Protein AF-A0A2T6VBS4-F1 (afdb_monomer_lite)

Structure (mmCIF, N/CA/C/O backbone):
data_AF-A0A2T6VBS4-F1
#
_entry.id   AF-A0A2T6VBS4-F1
#
loop_
_atom_site.group_PDB
_atom_site.id
_atom_site.type_symbol
_atom_site.label_atom_id
_atom_site.label_alt_id
_atom_site.label_comp_id
_atom_site.label_asym_id
_atom_site.label_entity_id
_atom_site.label_seq_id
_atom_site.pdbx_PDB_ins_code
_atom_site.Cartn_x
_atom_site.Cartn_y
_atom_site.Cartn_z
_atom_site.occupancy
_atom_site.B_iso_or_equiv
_atom_site.auth_seq_id
_atom_site.auth_comp_id
_atom_site.auth_asym_id
_atom_site.auth_atom_id
_atom_site.pdbx_PDB_model_num
ATOM 1 N N . MET A 1 1 ? 22.817 -46.449 15.322 1.00 55.12 1 MET A N 1
ATOM 2 C CA . MET A 1 1 ? 21.944 -45.253 15.243 1.00 55.12 1 MET A CA 1
ATOM 3 C C . MET A 1 1 ? 22.267 -44.141 16.257 1.00 55.12 1 MET A C 1
ATOM 5 O O . MET A 1 1 ? 21.775 -43.043 16.075 1.00 55.12 1 MET A O 1
ATOM 9 N N . GLN A 1 2 ? 23.131 -44.342 17.267 1.00 51.06 2 GLN A N 1
ATOM 10 C CA . GLN A 1 2 ? 23.501 -43.292 18.245 1.00 51.06 2 GLN A CA 1
ATOM 11 C C . GLN A 1 2 ? 24.453 -42.198 17.712 1.00 51.06 2 GLN A C 1
ATOM 13 O O . GLN A 1 2 ? 24.365 -41.048 18.130 1.00 51.06 2 GLN A O 1
ATOM 18 N N . LYS A 1 3 ? 25.350 -42.525 16.765 1.00 54.19 3 LYS A N 1
ATOM 19 C CA . LYS A 1 3 ? 26.380 -41.584 16.267 1.00 54.19 3 LYS A CA 1
ATOM 20 C C . LYS A 1 3 ? 25.827 -40.410 15.441 1.00 54.19 3 LYS A C 1
ATOM 22 O O . LYS A 1 3 ? 26.475 -39.370 15.384 1.00 54.19 3 LYS A O 1
ATOM 27 N N . ASN A 1 4 ? 24.642 -40.553 14.842 1.00 56.72 4 ASN A N 1
ATOM 28 C CA . ASN A 1 4 ? 24.017 -39.485 14.048 1.00 56.72 4 ASN A CA 1
ATOM 29 C C . ASN A 1 4 ? 23.149 -38.548 14.899 1.00 56.72 4 ASN A C 1
ATOM 31 O O . ASN A 1 4 ? 23.052 -37.369 14.579 1.00 56.72 4 ASN A O 1
ATOM 35 N N . ILE A 1 5 ? 22.601 -39.037 16.017 1.00 59.44 5 ILE A N 1
ATOM 36 C CA . ILE A 1 5 ? 21.831 -38.215 16.962 1.00 59.44 5 ILE A CA 1
ATOM 37 C C . ILE A 1 5 ? 22.763 -37.224 17.671 1.00 59.44 5 ILE A C 1
ATOM 39 O O . ILE A 1 5 ? 22.440 -36.046 17.762 1.00 59.44 5 ILE A O 1
ATOM 43 N N . LEU A 1 6 ? 23.964 -37.673 18.065 1.00 58.25 6 LEU A N 1
ATOM 44 C CA . LEU A 1 6 ? 24.965 -36.822 18.721 1.00 58.25 6 LEU A CA 1
ATOM 45 C C . LEU A 1 6 ? 25.461 -35.672 17.822 1.00 58.25 6 LEU A C 1
ATOM 47 O O . LEU A 1 6 ? 25.753 -34.584 18.307 1.00 58.25 6 LEU A O 1
ATOM 51 N N . LYS A 1 7 ? 25.542 -35.894 16.502 1.00 57.12 7 LYS A N 1
ATOM 52 C CA . LYS A 1 7 ? 25.925 -34.844 15.542 1.00 57.12 7 LYS A CA 1
ATOM 53 C C . LYS A 1 7 ? 24.812 -33.817 15.328 1.00 57.12 7 LYS A C 1
ATOM 55 O O . LYS A 1 7 ? 25.106 -32.641 15.141 1.00 57.12 7 LYS A O 1
ATOM 60 N N . MET A 1 8 ? 23.553 -34.251 15.380 1.00 57.88 8 MET A N 1
ATOM 61 C CA . MET A 1 8 ? 22.394 -33.382 15.175 1.00 57.88 8 MET A CA 1
ATOM 62 C C . MET A 1 8 ? 22.126 -32.488 16.397 1.00 57.88 8 MET A C 1
ATOM 64 O O . MET A 1 8 ? 21.784 -31.321 16.233 1.00 57.88 8 MET A O 1
ATOM 68 N N . THR A 1 9 ? 22.384 -32.978 17.617 1.00 60.44 9 THR A N 1
ATOM 69 C CA . THR A 1 9 ? 22.297 -32.163 18.843 1.00 60.44 9 THR A CA 1
ATOM 70 C C . THR A 1 9 ? 23.424 -31.136 18.967 1.00 60.44 9 THR A C 1
ATOM 72 O O . THR A 1 9 ? 23.176 -30.027 19.432 1.00 60.44 9 THR A O 1
ATOM 75 N N . LEU A 1 10 ? 24.635 -31.438 18.488 1.00 58.91 10 LEU A N 1
ATOM 76 C CA . LEU A 1 10 ? 25.750 -30.477 18.479 1.00 58.91 10 LEU A CA 1
ATOM 77 C C . LEU A 1 10 ? 25.525 -29.298 17.515 1.00 58.91 10 LEU A C 1
ATOM 79 O O . LEU A 1 10 ? 25.888 -28.167 17.832 1.00 58.91 10 LEU A O 1
ATOM 83 N N . LEU A 1 11 ? 24.889 -29.549 16.366 1.00 58.44 11 LEU A N 1
ATOM 84 C CA . LEU A 1 11 ? 24.540 -28.514 15.384 1.00 58.44 11 LEU A CA 1
ATOM 85 C C . LEU A 1 11 ? 23.452 -27.561 15.899 1.00 58.44 11 LEU A C 1
ATOM 87 O O . LEU A 1 11 ? 23.540 -26.356 15.673 1.00 58.44 11 LEU A O 1
ATOM 91 N N . LEU A 1 12 ? 22.471 -28.081 16.643 1.00 60.34 12 LEU A N 1
ATOM 92 C CA . LEU A 1 12 ? 21.414 -27.269 17.252 1.00 60.34 12 LEU A CA 1
ATOM 93 C C . LEU A 1 12 ? 21.959 -26.347 18.352 1.00 60.34 12 LEU A C 1
ATOM 95 O O . LEU A 1 12 ? 21.634 -25.164 18.361 1.00 60.34 12 LEU A O 1
ATOM 99 N N . VAL A 1 13 ? 22.855 -26.828 19.220 1.00 59.59 13 VAL A N 1
ATOM 100 C CA . VAL A 1 13 ? 23.472 -25.993 20.272 1.00 59.59 13 VAL A CA 1
ATOM 101 C C . VAL A 1 13 ? 24.313 -24.852 19.677 1.00 59.59 13 VAL A C 1
ATOM 103 O O . VAL A 1 13 ? 24.288 -23.735 20.194 1.00 59.59 13 VAL A O 1
ATOM 106 N N . PHE A 1 14 ? 24.992 -25.083 18.548 1.00 56.06 14 PHE A N 1
ATOM 107 C CA . PHE A 1 14 ? 25.761 -24.040 17.856 1.00 56.06 14 PHE A CA 1
ATOM 108 C C . PHE A 1 14 ? 24.886 -22.945 17.222 1.00 56.06 14 PHE A C 1
ATOM 110 O O . PHE A 1 14 ? 25.319 -21.795 17.135 1.00 56.06 14 PHE A O 1
ATOM 117 N N . LEU A 1 15 ? 23.659 -23.276 16.805 1.00 55.66 15 LEU A N 1
ATOM 118 C CA . LEU A 1 15 ? 22.699 -22.305 16.265 1.00 55.66 15 LEU A CA 1
ATOM 119 C C . LEU A 1 15 ? 22.087 -21.427 17.367 1.00 55.66 15 LEU A C 1
ATOM 121 O O . LEU A 1 15 ? 21.886 -20.237 17.143 1.00 55.66 15 LEU A O 1
ATOM 125 N N . PHE A 1 16 ? 21.875 -21.965 18.574 1.00 51.50 16 PHE A N 1
ATOM 126 C CA . PHE A 1 16 ? 21.360 -21.181 19.705 1.00 51.50 16 PHE A CA 1
ATOM 127 C C . PHE A 1 16 ? 22.413 -20.271 20.358 1.00 51.50 16 PHE A C 1
ATOM 129 O O . PHE A 1 16 ? 22.061 -19.212 20.870 1.00 51.50 16 PHE A O 1
ATOM 136 N N . LEU A 1 17 ? 23.704 -20.611 20.277 1.00 51.78 17 LEU A N 1
ATOM 137 C CA . LEU A 1 17 ? 24.791 -19.758 20.785 1.00 51.78 17 LEU A CA 1
ATOM 138 C C . LEU A 1 17 ? 25.072 -18.524 19.909 1.00 51.78 17 LEU A C 1
ATOM 140 O O . LEU A 1 17 ? 25.627 -17.549 20.407 1.00 51.78 17 LEU A O 1
ATOM 144 N N . ARG A 1 18 ? 24.677 -18.518 18.626 1.00 47.25 18 ARG A N 1
ATOM 145 C CA . ARG A 1 18 ? 24.836 -17.338 17.750 1.00 47.25 18 ARG A CA 1
ATOM 146 C C . ARG A 1 18 ? 23.772 -16.254 17.947 1.00 47.25 18 ARG A C 1
ATOM 148 O O . ARG A 1 18 ? 23.993 -15.139 17.494 1.00 47.25 18 ARG A O 1
ATOM 155 N N . ASN A 1 19 ? 22.681 -16.551 18.653 1.00 47.94 19 ASN A N 1
ATOM 156 C CA . ASN A 1 19 ? 21.618 -15.583 18.955 1.00 47.94 19 ASN A CA 1
ATOM 157 C C . ASN A 1 19 ? 21.718 -14.995 20.374 1.00 47.94 19 ASN A C 1
ATOM 159 O O . ASN A 1 19 ? 20.818 -14.285 20.809 1.00 47.94 19 ASN A O 1
ATOM 163 N N . ALA A 1 20 ? 22.803 -15.284 21.098 1.00 51.44 20 ALA A N 1
ATOM 164 C CA . ALA A 1 20 ? 23.020 -14.830 22.467 1.00 51.44 20 ALA A CA 1
ATOM 165 C C . ALA A 1 20 ? 24.313 -14.004 22.579 1.00 51.44 20 ALA A C 1
ATOM 167 O O . ALA A 1 20 ? 25.258 -14.383 23.265 1.00 51.44 20 ALA A O 1
ATOM 168 N N . VAL A 1 21 ? 24.357 -12.859 21.896 1.00 43.97 21 VAL A N 1
ATOM 169 C CA . VAL A 1 21 ? 25.213 -11.729 22.286 1.00 43.97 21 VAL A CA 1
ATOM 170 C C . VAL A 1 21 ? 24.295 -10.523 22.396 1.00 43.97 21 VAL A C 1
ATOM 172 O O . VAL A 1 21 ? 23.754 -10.044 21.404 1.00 43.97 21 VAL A O 1
ATOM 175 N N . GLY A 1 22 ? 24.048 -10.138 23.643 1.00 38.19 22 GLY A N 1
ATOM 176 C CA . GLY A 1 22 ? 23.077 -9.132 24.019 1.00 38.19 22 GLY A CA 1
ATOM 177 C C . GLY A 1 22 ? 23.534 -7.698 23.796 1.00 38.19 22 GLY A C 1
ATOM 178 O O . GLY A 1 22 ? 24.712 -7.400 23.607 1.00 38.19 22 GLY A O 1
ATOM 179 N N . LEU A 1 23 ? 22.546 -6.821 23.912 1.00 30.84 23 LEU A N 1
ATOM 180 C CA . LEU A 1 23 ? 22.698 -5.435 24.324 1.00 30.84 23 LEU A CA 1
ATOM 181 C C . LEU A 1 23 ? 21.409 -5.051 25.062 1.00 30.84 23 LEU A C 1
ATOM 183 O O . LEU A 1 23 ? 20.519 -4.405 24.522 1.00 30.84 23 LEU A O 1
ATOM 187 N N . GLU A 1 24 ? 21.296 -5.500 26.311 1.00 39.78 24 GLU A N 1
ATOM 188 C CA . GLU A 1 24 ? 20.613 -4.682 27.310 1.00 39.78 24 GLU A CA 1
ATOM 189 C C . GLU A 1 24 ? 21.607 -3.586 27.705 1.00 39.78 24 GLU A C 1
ATOM 191 O O . GLU A 1 24 ? 22.731 -3.892 28.096 1.00 39.78 24 GLU A O 1
ATOM 196 N N . ASP A 1 25 ? 21.249 -2.317 27.512 1.00 34.12 25 ASP A N 1
ATOM 197 C CA . ASP A 1 25 ? 20.856 -1.460 28.635 1.00 34.12 25 ASP A CA 1
ATOM 198 C C . ASP A 1 25 ? 20.557 -0.037 28.129 1.00 34.12 25 ASP A C 1
ATOM 200 O O . ASP A 1 25 ? 21.452 0.673 27.663 1.00 34.12 25 ASP A O 1
ATOM 204 N N . LYS A 1 26 ? 19.290 0.381 28.215 1.00 33.47 26 LYS A N 1
ATOM 205 C CA . LYS A 1 26 ? 18.854 1.639 28.849 1.00 33.47 26 LYS A CA 1
ATOM 206 C C . LYS A 1 26 ? 17.417 1.970 28.471 1.00 33.47 26 LYS A C 1
ATOM 208 O O . LYS A 1 26 ? 17.086 2.335 27.350 1.00 33.47 26 LYS A O 1
ATOM 213 N N . LYS A 1 27 ? 16.589 1.921 29.505 1.00 45.06 27 LYS A N 1
ATOM 214 C CA . LYS A 1 27 ? 15.298 2.587 29.642 1.00 45.06 27 LYS A CA 1
ATOM 215 C C . LYS A 1 27 ? 15.349 4.012 29.059 1.00 45.06 27 LYS A C 1
ATOM 217 O O . LYS A 1 27 ? 15.963 4.897 29.650 1.00 45.06 27 LYS A O 1
ATOM 222 N N . ALA A 1 28 ? 14.662 4.232 27.946 1.00 34.75 28 ALA A N 1
ATOM 223 C CA . ALA A 1 28 ? 14.199 5.544 27.521 1.00 34.75 28 ALA A CA 1
ATOM 224 C C . ALA A 1 28 ? 12.777 5.375 26.991 1.00 34.75 28 ALA A C 1
ATOM 226 O O . ALA A 1 28 ? 12.524 4.673 26.019 1.00 34.75 28 ALA A O 1
ATOM 227 N N . THR A 1 29 ? 11.848 5.963 27.729 1.00 41.34 29 THR A N 1
ATOM 228 C CA . THR A 1 29 ? 10.473 6.204 27.327 1.00 41.34 29 THR A CA 1
ATOM 229 C C . THR A 1 29 ? 10.476 6.971 26.009 1.00 41.34 29 THR A C 1
ATOM 231 O O . THR A 1 29 ? 10.718 8.175 26.011 1.00 41.34 29 THR A O 1
ATOM 234 N N . THR A 1 30 ? 10.170 6.301 24.907 1.00 33.50 30 THR A N 1
ATOM 235 C CA . THR A 1 30 ? 9.755 6.982 23.685 1.00 33.50 30 THR A CA 1
ATOM 236 C C . THR A 1 30 ? 8.643 6.152 23.073 1.00 33.50 30 THR A C 1
ATOM 238 O O . THR A 1 30 ? 8.768 4.940 22.914 1.00 33.50 30 THR A O 1
ATOM 241 N N . GLN A 1 31 ? 7.514 6.818 22.852 1.00 32.62 31 GLN A N 1
ATOM 242 C CA . GLN A 1 31 ? 6.362 6.330 22.102 1.00 32.62 31 GLN A CA 1
ATOM 243 C C . GLN A 1 31 ? 6.816 5.634 20.811 1.00 32.62 31 GLN A C 1
ATOM 245 O O . GLN A 1 31 ? 7.897 5.962 20.317 1.00 32.62 31 GLN A O 1
ATOM 250 N N . PRO A 1 32 ? 6.013 4.722 20.231 1.00 34.81 32 PRO A N 1
ATOM 251 C CA . PRO A 1 32 ? 6.272 4.301 18.868 1.00 34.81 32 PRO A CA 1
ATOM 252 C C . PRO A 1 32 ? 6.224 5.571 18.020 1.00 34.81 32 PRO A C 1
ATOM 254 O O . PRO A 1 32 ? 5.169 6.188 17.868 1.00 34.81 32 PRO A O 1
ATOM 257 N N . GLU A 1 33 ? 7.392 6.024 17.567 1.00 36.97 33 GLU A N 1
ATOM 258 C CA . GLU A 1 33 ? 7.489 7.020 16.518 1.00 36.97 33 GLU A CA 1
ATOM 259 C C . GLU A 1 33 ? 6.805 6.374 15.321 1.00 36.97 33 GLU A C 1
ATOM 261 O O . GLU A 1 33 ? 7.382 5.532 14.632 1.00 36.97 33 GLU A O 1
ATOM 266 N N . SER A 1 34 ? 5.526 6.719 15.132 1.00 36.62 34 SER A N 1
ATOM 267 C CA . SER A 1 34 ? 4.820 6.483 13.883 1.00 36.62 34 SER A CA 1
ATOM 268 C C . SER A 1 34 ? 5.770 6.908 12.782 1.00 36.62 34 SER A C 1
ATOM 270 O O . SER A 1 34 ? 6.338 7.998 12.885 1.00 36.62 34 SER A O 1
ATOM 272 N N . VAL A 1 35 ? 5.958 6.051 11.787 1.00 40.16 35 VAL A N 1
ATOM 273 C CA . VAL A 1 35 ? 6.862 6.226 10.653 1.00 40.16 35 VAL A CA 1
ATOM 274 C C . VAL A 1 35 ? 6.645 7.606 10.009 1.00 40.16 35 VAL A C 1
ATOM 276 O O . VAL A 1 35 ? 5.898 7.768 9.056 1.00 40.16 35 VAL A O 1
ATOM 279 N N . GLN A 1 36 ? 7.314 8.629 10.544 1.00 34.22 36 GLN A N 1
ATOM 280 C CA . GLN A 1 36 ? 7.318 10.014 10.068 1.00 34.22 36 GLN A CA 1
ATOM 281 C C . GLN A 1 36 ? 8.521 10.252 9.153 1.00 34.22 36 GLN A C 1
ATOM 283 O O . GLN A 1 36 ? 9.033 11.361 9.027 1.00 34.22 36 GLN A O 1
ATOM 288 N N . ASN A 1 37 ? 8.954 9.212 8.442 1.00 35.44 37 ASN A N 1
ATOM 289 C CA . ASN A 1 37 ? 9.821 9.367 7.282 1.00 35.44 37 ASN A CA 1
ATOM 290 C C . ASN A 1 37 ? 8.965 9.530 6.029 1.00 35.44 37 ASN A C 1
ATOM 292 O O . ASN A 1 37 ? 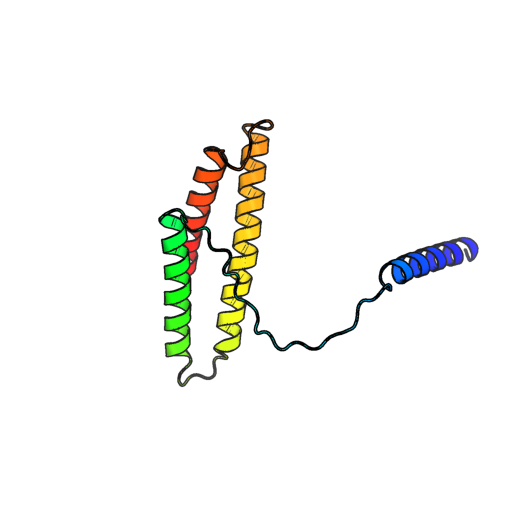9.157 8.837 5.036 1.00 35.44 37 ASN A O 1
ATOM 296 N N . THR A 1 38 ? 7.996 10.442 6.078 1.00 38.00 38 THR A N 1
ATOM 297 C CA . THR A 1 38 ? 7.208 10.810 4.910 1.00 38.00 38 THR A CA 1
ATOM 298 C C . THR A 1 38 ? 8.084 11.700 4.023 1.00 38.00 38 THR A C 1
ATOM 300 O O . THR A 1 38 ? 8.462 12.799 4.447 1.00 38.00 38 THR A O 1
ATOM 303 N N . PRO A 1 39 ? 8.455 11.273 2.801 1.00 41.97 39 PRO A N 1
ATOM 304 C CA . PRO A 1 39 ? 9.182 12.119 1.866 1.00 41.97 39 PRO A CA 1
ATOM 305 C C . PRO A 1 39 ? 8.418 13.429 1.666 1.00 41.97 39 PRO A C 1
ATOM 307 O O . PRO A 1 39 ? 7.217 13.415 1.404 1.00 41.97 39 PRO A O 1
ATOM 310 N N . LYS A 1 40 ? 9.110 14.573 1.745 1.00 46.69 40 LYS A N 1
ATOM 311 C CA . LYS A 1 40 ? 8.502 15.917 1.633 1.00 46.69 40 LYS A CA 1
ATOM 312 C C . LYS A 1 40 ? 7.762 16.187 0.306 1.00 46.69 40 LYS A C 1
ATOM 314 O O . LYS A 1 40 ? 7.162 17.244 0.177 1.00 46.69 40 LYS A O 1
ATOM 319 N N . ASN A 1 41 ? 7.785 15.250 -0.647 1.00 53.59 41 ASN A N 1
ATOM 320 C CA . ASN A 1 41 ? 7.061 15.279 -1.918 1.00 53.59 41 ASN A CA 1
ATOM 321 C C . ASN A 1 41 ? 6.498 13.884 -2.252 1.00 53.59 41 ASN A C 1
ATOM 323 O O . ASN A 1 41 ? 6.930 13.252 -3.219 1.00 53.59 41 ASN A O 1
ATOM 327 N N . LEU A 1 42 ? 5.565 13.371 -1.447 1.00 59.91 42 LEU A N 1
ATOM 328 C CA . LEU A 1 42 ? 4.801 12.189 -1.849 1.00 59.91 42 LEU A CA 1
ATOM 329 C C . LEU A 1 42 ? 4.006 12.497 -3.138 1.00 59.91 42 LEU A C 1
ATOM 331 O O . LEU A 1 42 ? 3.370 13.553 -3.224 1.00 59.91 42 LEU A O 1
ATOM 335 N N . PRO A 1 43 ? 3.998 11.596 -4.136 1.00 73.25 43 PRO A N 1
ATOM 336 C CA . PRO A 1 43 ? 3.033 11.606 -5.224 1.00 73.25 43 PRO A CA 1
ATOM 337 C C . PRO A 1 43 ? 1.600 11.901 -4.738 1.00 73.25 43 PRO A C 1
ATOM 339 O O . PRO A 1 43 ? 1.187 11.349 -3.715 1.00 73.25 43 PRO A O 1
ATOM 342 N N . PRO A 1 44 ? 0.795 12.685 -5.484 1.00 80.25 44 PRO A N 1
ATOM 343 C CA . PRO A 1 44 ? -0.574 13.033 -5.087 1.00 80.25 44 PRO A CA 1
ATOM 344 C C . PRO A 1 44 ? -1.453 11.833 -4.715 1.00 80.25 44 PRO A C 1
ATOM 346 O O . PRO A 1 44 ? -2.296 11.930 -3.829 1.00 80.25 44 PRO A O 1
ATOM 349 N N . ILE A 1 45 ? -1.241 10.684 -5.363 1.00 79.19 45 ILE A N 1
ATOM 350 C CA . ILE A 1 45 ? -2.009 9.469 -5.083 1.00 79.19 45 ILE A CA 1
ATOM 351 C C . ILE A 1 45 ? -1.631 8.820 -3.740 1.00 79.19 45 ILE A C 1
ATOM 353 O O . ILE A 1 45 ? -2.500 8.290 -3.061 1.00 79.19 45 ILE A O 1
ATOM 357 N N . GLN A 1 46 ? -0.367 8.918 -3.313 1.00 80.12 46 GLN A N 1
ATOM 358 C CA . GLN A 1 46 ? 0.073 8.441 -1.997 1.00 80.12 46 GLN A CA 1
ATOM 359 C C . GLN A 1 46 ? -0.473 9.338 -0.882 1.00 80.12 46 GLN A C 1
ATOM 361 O O . GLN A 1 46 ? -0.910 8.840 0.148 1.00 80.12 46 GLN A O 1
ATOM 366 N N . LEU A 1 47 ? -0.535 10.656 -1.113 1.00 85.62 47 LEU A N 1
ATOM 367 C CA . LEU A 1 47 ? -1.213 11.575 -0.191 1.00 85.62 47 LEU A CA 1
ATOM 368 C C . LEU A 1 47 ? -2.690 11.209 -0.024 1.00 85.62 47 LEU A C 1
ATOM 370 O O . LEU A 1 47 ? -3.198 11.215 1.093 1.00 85.62 47 LEU A O 1
ATOM 374 N N . ARG A 1 48 ? -3.368 10.854 -1.124 1.00 86.38 48 ARG A N 1
ATOM 375 C CA . ARG A 1 48 ? -4.764 10.413 -1.071 1.00 86.38 48 ARG A CA 1
ATOM 376 C C . ARG A 1 48 ? -4.935 9.121 -0.275 1.00 86.38 48 ARG A C 1
ATOM 378 O O . ARG A 1 48 ? -5.893 9.025 0.478 1.00 86.38 48 ARG A O 1
ATOM 385 N N . LEU A 1 49 ? -4.033 8.154 -0.426 1.00 87.44 49 LEU A N 1
ATOM 386 C CA . LEU A 1 49 ? -4.070 6.918 0.356 1.00 87.44 49 LEU A CA 1
ATOM 387 C C . LEU A 1 49 ? -3.936 7.200 1.858 1.00 87.44 49 LEU A C 1
ATOM 389 O O . LEU A 1 49 ? -4.766 6.739 2.634 1.00 87.44 49 LEU A O 1
ATOM 393 N N . ASN A 1 50 ? -2.972 8.035 2.256 1.00 87.00 50 ASN A N 1
ATOM 394 C CA . ASN A 1 50 ? -2.807 8.418 3.661 1.00 87.00 50 ASN A CA 1
ATOM 395 C C . ASN A 1 50 ? -4.076 9.078 4.227 1.00 87.00 50 ASN A C 1
ATOM 397 O O . ASN A 1 50 ? -4.498 8.746 5.329 1.00 87.00 50 ASN A O 1
ATOM 401 N N . GLN A 1 51 ? -4.715 9.961 3.452 1.00 88.62 51 GLN A N 1
ATOM 402 C CA . GLN A 1 51 ? -5.985 10.583 3.842 1.00 88.62 51 GLN A CA 1
ATOM 403 C C . GLN A 1 51 ? -7.099 9.550 4.037 1.00 88.62 51 GLN A C 1
ATOM 405 O O . GLN A 1 51 ? -7.815 9.616 5.026 1.00 88.62 51 GLN A O 1
ATOM 410 N N . VAL A 1 52 ? -7.226 8.579 3.128 1.00 89.31 52 VAL A N 1
ATOM 411 C CA . VAL A 1 52 ? -8.235 7.508 3.228 1.00 89.31 52 VAL A CA 1
ATOM 412 C C . VAL A 1 52 ? -8.027 6.682 4.500 1.00 89.31 52 VAL A C 1
ATOM 414 O O . VAL A 1 52 ? -8.994 6.371 5.192 1.00 89.31 52 VAL A O 1
ATOM 417 N N . HIS A 1 53 ? -6.775 6.370 4.847 1.00 88.25 53 HIS A N 1
ATOM 418 C CA . HIS A 1 53 ? -6.457 5.693 6.105 1.00 88.25 53 HIS A CA 1
ATOM 419 C C . HIS A 1 53 ? -6.865 6.505 7.333 1.00 88.25 53 HIS A C 1
ATOM 421 O O . HIS A 1 53 ? -7.493 5.961 8.240 1.00 88.25 53 HIS A O 1
ATOM 427 N N . GLU A 1 54 ? -6.523 7.794 7.370 1.00 88.12 54 GLU A N 1
ATOM 428 C CA . GLU A 1 54 ? -6.886 8.682 8.479 1.00 88.12 54 GLU A CA 1
ATOM 429 C C . GLU A 1 54 ? -8.413 8.817 8.617 1.00 88.12 54 GLU A C 1
ATOM 431 O O . GLU A 1 54 ? -8.940 8.663 9.719 1.00 88.12 54 GLU A O 1
ATOM 436 N N . GLU A 1 55 ? -9.129 9.014 7.503 1.00 89.62 55 GLU A N 1
ATOM 437 C CA . GLU A 1 55 ? -10.598 9.082 7.451 1.00 89.62 55 GLU A CA 1
ATOM 438 C C . GLU A 1 55 ? -11.247 7.790 7.976 1.00 89.62 55 GLU A C 1
ATOM 440 O O . GLU A 1 55 ? -12.203 7.840 8.757 1.00 89.62 55 GLU A O 1
ATOM 445 N N . LEU A 1 56 ? -10.722 6.623 7.584 1.00 88.19 56 LEU A N 1
ATOM 446 C CA . LEU A 1 56 ? -11.225 5.324 8.030 1.00 88.19 56 LEU A CA 1
ATOM 447 C C . LEU A 1 56 ? -11.003 5.122 9.534 1.00 88.19 56 LEU A C 1
ATOM 449 O O . LEU A 1 56 ? -11.921 4.700 10.242 1.00 88.19 56 LEU A O 1
ATOM 453 N N . ILE A 1 57 ? -9.811 5.459 10.038 1.00 85.06 57 ILE A N 1
ATOM 454 C CA . ILE A 1 57 ? -9.500 5.399 11.471 1.00 85.06 57 ILE A CA 1
ATOM 455 C C . ILE A 1 57 ? -10.461 6.300 12.252 1.00 85.06 57 ILE A C 1
ATOM 457 O O . ILE A 1 57 ? -11.078 5.828 13.205 1.00 85.06 57 ILE A O 1
ATOM 461 N N . GLU A 1 58 ? -10.658 7.552 11.833 1.00 86.00 58 GLU A N 1
ATOM 462 C CA . GLU A 1 58 ? -11.577 8.485 12.498 1.00 86.00 58 GLU A CA 1
ATOM 463 C C . GLU A 1 58 ? -13.027 7.968 1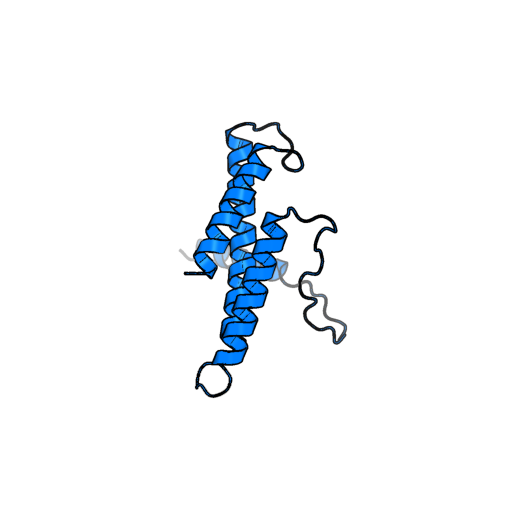2.496 1.00 86.00 58 GLU A C 1
ATOM 465 O O . GLU A 1 58 ? -13.735 8.040 13.509 1.00 86.00 58 GLU A O 1
ATOM 470 N N . MET A 1 59 ? -13.486 7.407 11.376 1.00 84.69 59 MET A N 1
ATOM 471 C CA . MET A 1 59 ? -14.825 6.829 11.275 1.00 84.69 59 MET A CA 1
ATOM 472 C C . MET A 1 59 ? -15.008 5.673 12.267 1.00 84.69 59 MET A C 1
ATOM 474 O O . MET A 1 59 ? -16.013 5.612 12.983 1.00 84.69 59 MET A O 1
ATOM 478 N N . LEU A 1 60 ? -14.020 4.784 12.353 1.00 79.75 60 LEU A N 1
ATOM 479 C CA . LEU A 1 60 ? -14.015 3.655 13.278 1.00 79.75 60 LEU A CA 1
ATOM 480 C C . LEU A 1 60 ? -13.914 4.115 14.741 1.00 79.75 60 LEU A C 1
ATOM 482 O O . LEU A 1 60 ? -14.605 3.548 15.591 1.00 79.75 60 LEU A O 1
ATOM 486 N N . GLU A 1 61 ? -13.150 5.173 15.043 1.00 80.62 61 GLU A N 1
ATOM 487 C CA . GLU A 1 61 ? -13.084 5.793 16.381 1.00 80.62 61 GLU A CA 1
ATOM 488 C C . GLU A 1 61 ? -14.462 6.263 16.831 1.00 80.62 61 GLU A C 1
ATOM 490 O O . GLU A 1 61 ? -14.877 6.049 17.974 1.00 80.62 61 GLU A O 1
ATOM 495 N N . ASN A 1 62 ? -15.195 6.892 15.916 1.00 81.00 62 ASN A N 1
ATOM 496 C CA . ASN A 1 62 ? -16.527 7.407 16.186 1.00 81.00 62 ASN A CA 1
ATOM 497 C C . ASN A 1 62 ? -17.569 6.289 16.334 1.00 81.00 62 ASN A C 1
ATOM 499 O O . ASN A 1 62 ? -18.437 6.401 17.198 1.00 81.00 62 ASN A O 1
ATOM 503 N N . MET A 1 63 ? -17.452 5.190 15.583 1.00 75.50 63 MET A N 1
ATOM 504 C CA . MET A 1 63 ? -18.298 3.998 15.753 1.00 75.50 63 MET A CA 1
ATOM 505 C C . MET A 1 63 ? -17.993 3.218 17.045 1.00 75.50 63 MET A C 1
ATOM 507 O O . MET A 1 63 ? -18.889 2.618 17.646 1.00 75.50 63 MET A O 1
ATOM 511 N N . GLY A 1 64 ? -16.737 3.226 17.500 1.00 68.50 64 GLY A N 1
ATOM 512 C CA . GLY A 1 64 ? -16.302 2.576 18.740 1.00 68.50 64 GLY A CA 1
ATOM 513 C C . GLY A 1 64 ? -16.860 3.228 20.011 1.00 68.50 64 GLY A C 1
ATOM 514 O O . GLY A 1 64 ? -16.973 2.575 21.050 1.00 68.50 64 GLY A O 1
ATOM 515 N N . LYS A 1 65 ? -17.271 4.502 19.947 1.00 66.56 65 LYS A N 1
ATOM 516 C CA . LYS A 1 65 ? -1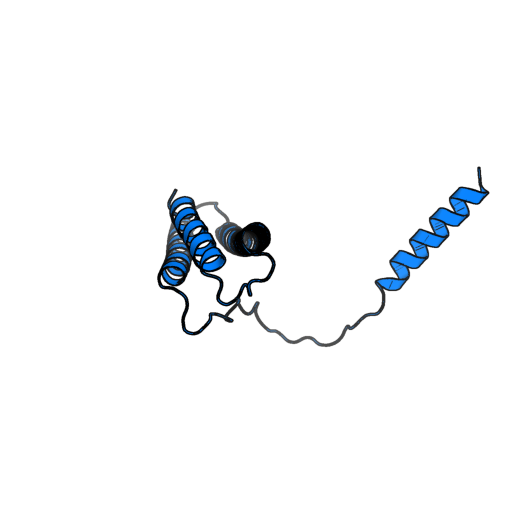7.913 5.218 21.062 1.00 66.56 65 LYS A CA 1
ATOM 517 C C . LYS A 1 65 ? -19.318 4.651 21.314 1.00 66.56 65 LYS A C 1
ATOM 519 O O . LYS A 1 65 ? -20.306 5.143 20.782 1.00 66.56 65 LYS A O 1
ATOM 524 N N . GLY A 1 66 ? -19.407 3.625 22.162 1.00 60.31 66 GLY A N 1
ATOM 525 C CA . GLY A 1 66 ? -20.673 3.027 22.609 1.00 60.31 66 GLY A CA 1
ATOM 526 C C . GLY A 1 66 ? -20.939 1.604 22.112 1.00 60.31 66 GLY A C 1
ATOM 527 O O . GLY A 1 66 ? -22.034 1.089 22.331 1.00 60.31 66 GLY A O 1
ATOM 528 N N . THR A 1 67 ? -19.961 0.952 21.479 1.00 65.56 67 THR A N 1
ATOM 529 C CA . THR A 1 67 ? -20.050 -0.457 21.071 1.00 65.56 67 THR A CA 1
ATOM 530 C C . THR A 1 67 ? -19.080 -1.332 21.874 1.00 65.56 67 THR A C 1
ATOM 532 O O . THR A 1 67 ? -18.134 -0.845 22.483 1.00 65.56 67 THR A O 1
ATOM 535 N N . GLN A 1 68 ? -19.317 -2.648 21.889 1.00 64.12 68 GLN A N 1
ATOM 536 C CA . GLN A 1 68 ? -18.413 -3.646 22.492 1.00 64.12 68 GLN A CA 1
ATOM 537 C C . GLN A 1 68 ? -17.145 -3.912 21.653 1.00 64.12 68 GLN A C 1
ATOM 539 O O . GLN A 1 68 ? -16.391 -4.836 21.949 1.00 64.12 68 GLN A O 1
ATOM 544 N N . TYR A 1 69 ? -16.951 -3.167 20.562 1.00 65.31 69 TYR A N 1
ATOM 545 C CA . TYR A 1 69 ? -15.826 -3.348 19.656 1.00 65.31 69 TYR A CA 1
ATOM 546 C C . TYR A 1 69 ? -14.560 -2.721 20.242 1.00 65.31 69 TYR A C 1
ATOM 548 O O . TYR A 1 69 ? -14.542 -1.548 20.615 1.00 65.31 69 TYR A O 1
ATOM 556 N N . GLU A 1 70 ? -13.478 -3.500 20.290 1.00 67.75 70 GLU A N 1
ATOM 557 C CA . GLU A 1 70 ? -12.166 -3.026 20.732 1.00 67.75 70 GLU A CA 1
ATOM 558 C C . GLU A 1 70 ? -11.531 -2.158 19.643 1.00 67.75 70 GLU A C 1
ATOM 560 O O . GLU A 1 70 ? -10.712 -2.615 18.846 1.00 67.75 70 GLU A O 1
ATOM 565 N N . PHE A 1 71 ? -11.919 -0.885 19.612 1.0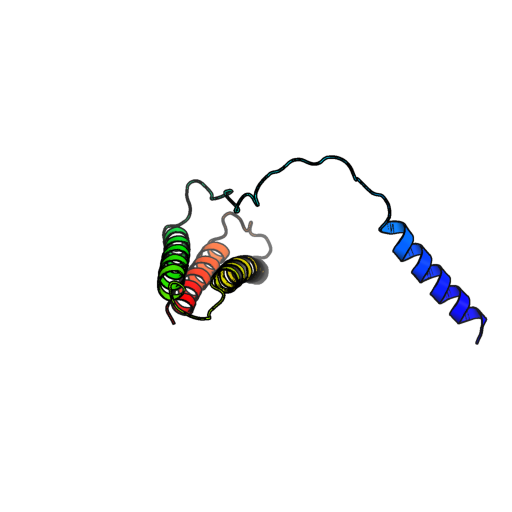0 69.06 71 PHE A N 1
ATOM 566 C CA . PHE A 1 71 ? -11.385 0.096 18.674 1.00 69.06 71 PHE A CA 1
ATOM 567 C C . PHE A 1 71 ? -9.836 0.106 18.589 1.00 69.06 71 PHE A C 1
ATOM 569 O O . PHE A 1 71 ? -9.321 0.069 17.469 1.00 69.06 71 PHE A O 1
ATOM 576 N N . PRO A 1 72 ? -9.073 0.061 19.708 1.00 71.31 72 PRO A N 1
ATOM 577 C CA . PRO A 1 72 ? -7.608 0.025 19.647 1.00 71.31 72 PRO A CA 1
ATOM 578 C C . PRO A 1 72 ? -7.052 -1.123 18.795 1.00 71.31 72 PRO A C 1
ATOM 580 O O . PRO A 1 72 ? -6.063 -0.944 18.093 1.00 71.31 72 PRO A O 1
ATOM 583 N N . LYS A 1 73 ? -7.728 -2.276 18.802 1.00 80.00 73 LYS A N 1
ATOM 584 C CA . LYS A 1 73 ? -7.322 -3.460 18.046 1.00 80.00 73 LYS A CA 1
ATOM 585 C C . LYS A 1 73 ? -7.580 -3.310 16.548 1.00 80.00 73 LYS A C 1
ATOM 587 O O . LYS A 1 73 ? -6.791 -3.789 15.746 1.00 80.00 73 LYS A O 1
ATOM 592 N N . ILE A 1 74 ? -8.668 -2.643 16.156 1.00 77.56 74 ILE A N 1
ATOM 593 C CA . ILE A 1 74 ? -8.967 -2.394 14.737 1.00 77.56 74 ILE A CA 1
ATOM 594 C C . ILE A 1 74 ? -7.951 -1.422 14.138 1.00 77.56 74 ILE A C 1
ATOM 596 O O . ILE A 1 74 ? -7.457 -1.660 13.040 1.00 77.56 74 ILE A O 1
ATOM 600 N N . LYS A 1 75 ? -7.614 -0.354 14.868 1.00 81.56 75 LYS A N 1
ATOM 601 C CA . LYS A 1 75 ? -6.581 0.593 14.444 1.00 81.56 75 LYS A CA 1
ATOM 602 C C . LYS A 1 75 ? -5.237 -0.104 14.234 1.00 81.56 75 LYS A C 1
ATOM 604 O O . LYS A 1 75 ? -4.633 0.061 13.182 1.00 81.56 75 LYS A O 1
ATOM 609 N N . GLU A 1 76 ? -4.820 -0.925 15.197 1.00 85.31 76 GLU A N 1
ATOM 610 C CA . GLU A 1 76 ? -3.585 -1.706 15.095 1.00 85.31 76 GLU A CA 1
ATOM 611 C C . GLU A 1 76 ? -3.594 -2.632 13.867 1.00 85.31 76 GLU A C 1
ATOM 613 O O . GLU A 1 76 ? -2.615 -2.678 13.127 1.00 85.31 76 GLU A O 1
ATOM 618 N N . ILE A 1 77 ? -4.712 -3.317 13.596 1.00 85.69 77 ILE A N 1
ATOM 619 C CA . ILE A 1 77 ? -4.858 -4.172 12.406 1.00 85.69 77 ILE A CA 1
ATOM 620 C C . ILE A 1 77 ? -4.747 -3.359 11.109 1.00 85.69 77 ILE A C 1
ATOM 622 O O . ILE A 1 77 ? -4.118 -3.822 10.160 1.00 85.69 77 ILE A O 1
ATOM 626 N N . LEU A 1 78 ? -5.343 -2.164 11.044 1.00 86.75 78 LEU A N 1
ATOM 627 C CA . LEU A 1 78 ? -5.256 -1.301 9.861 1.00 86.75 78 LEU A CA 1
ATOM 628 C C . LEU A 1 78 ? -3.830 -0.800 9.620 1.00 86.75 78 LEU A C 1
ATOM 630 O O . LEU A 1 78 ? -3.368 -0.823 8.482 1.00 86.75 78 LEU A O 1
ATOM 634 N N . GLU A 1 79 ? -3.131 -0.387 10.677 1.00 86.75 79 GLU A N 1
ATOM 635 C CA . GLU A 1 79 ? -1.733 0.050 10.603 1.00 86.75 79 GLU A CA 1
ATOM 636 C C . GLU A 1 79 ? -0.813 -1.103 10.163 1.00 86.75 79 GLU A C 1
ATOM 638 O O . GLU A 1 79 ? -0.017 -0.934 9.240 1.00 86.75 79 GLU A O 1
ATOM 643 N N . GLN A 1 80 ? -0.975 -2.296 10.747 1.00 89.25 80 GLN A N 1
ATOM 644 C CA . GLN A 1 80 ? -0.220 -3.497 10.362 1.00 89.25 80 GLN A CA 1
ATOM 645 C C . GLN A 1 80 ? -0.509 -3.917 8.919 1.00 89.25 80 GLN A C 1
ATOM 647 O O . GLN A 1 80 ? 0.412 -4.202 8.155 1.00 89.25 80 GLN A O 1
ATOM 652 N N . SER A 1 81 ? -1.785 -3.917 8.524 1.00 90.81 81 SER A N 1
ATOM 653 C CA . SER A 1 81 ? -2.187 -4.234 7.155 1.00 90.81 81 SER A CA 1
ATOM 654 C C . SER A 1 81 ? -1.547 -3.286 6.147 1.00 90.81 81 SER A C 1
ATOM 656 O O . SER A 1 81 ? -1.206 -3.721 5.048 1.00 90.81 81 SER A O 1
ATOM 658 N N . GLU A 1 82 ? -1.394 -2.010 6.495 1.00 89.94 82 GLU A N 1
ATOM 659 C CA . GLU A 1 82 ? -0.786 -1.026 5.609 1.00 89.94 82 GLU A CA 1
ATOM 660 C C . GLU A 1 82 ? 0.727 -1.200 5.477 1.00 89.94 82 GLU A C 1
ATOM 662 O O . GLU A 1 82 ? 1.260 -1.129 4.369 1.00 89.94 82 GLU A O 1
ATOM 667 N N . GLU A 1 83 ? 1.419 -1.516 6.573 1.00 89.44 83 GLU A N 1
ATOM 668 C CA . GLU A 1 83 ? 2.847 -1.843 6.536 1.00 89.44 83 GLU A CA 1
ATOM 669 C C . GLU A 1 83 ? 3.123 -3.086 5.672 1.00 89.44 83 GLU A C 1
ATOM 671 O O . GLU A 1 83 ? 4.024 -3.082 4.823 1.00 89.44 83 GLU A O 1
ATOM 676 N N . GLU A 1 84 ? 2.323 -4.141 5.842 1.00 91.50 84 GLU A N 1
ATOM 677 C CA . GLU A 1 84 ? 2.437 -5.364 5.047 1.00 91.50 84 GLU A CA 1
ATOM 678 C C . GLU A 1 84 ? 2.131 -5.112 3.568 1.00 91.50 84 GLU A C 1
ATOM 680 O O . GLU A 1 84 ? 2.888 -5.548 2.694 1.00 91.50 84 GLU A O 1
ATOM 685 N N . TRP A 1 85 ? 1.058 -4.374 3.279 1.00 93.94 85 TRP A N 1
ATOM 686 C CA . TRP A 1 85 ? 0.677 -4.018 1.917 1.00 93.94 85 TRP A CA 1
ATOM 687 C C . TRP A 1 85 ? 1.778 -3.217 1.212 1.00 93.94 85 TRP A C 1
ATOM 689 O O . TRP A 1 85 ? 2.152 -3.551 0.085 1.00 93.94 85 TRP A O 1
ATOM 699 N N . LEU A 1 86 ? 2.351 -2.214 1.886 1.00 90.19 86 LEU A N 1
ATOM 700 C CA . LEU A 1 86 ? 3.424 -1.379 1.346 1.00 90.19 86 LEU A CA 1
ATOM 701 C C . LEU A 1 86 ? 4.635 -2.222 0.938 1.00 90.19 86 LEU A C 1
ATOM 703 O O . LEU A 1 86 ? 5.212 -2.023 -0.137 1.00 90.19 86 LEU A O 1
ATOM 707 N N . LYS A 1 87 ? 5.013 -3.179 1.791 1.00 90.31 87 LYS A N 1
ATOM 708 C CA . LYS A 1 87 ? 6.120 -4.097 1.527 1.00 90.31 87 LYS A CA 1
ATOM 709 C C . LYS A 1 87 ? 5.846 -4.964 0.298 1.00 90.31 87 LYS A C 1
ATOM 711 O O . LYS A 1 87 ? 6.701 -5.036 -0.585 1.00 90.31 87 LYS A O 1
ATOM 716 N N . VAL A 1 88 ? 4.668 -5.584 0.222 1.00 93.31 88 VAL A N 1
ATOM 717 C CA . VAL A 1 88 ? 4.290 -6.448 -0.908 1.00 93.31 88 VAL A CA 1
ATOM 718 C C . VAL A 1 88 ? 4.256 -5.651 -2.213 1.00 93.31 88 VAL A C 1
ATOM 720 O O . VAL A 1 88 ? 4.906 -6.041 -3.182 1.00 93.31 88 VAL A O 1
ATOM 723 N N . ALA A 1 89 ? 3.598 -4.488 -2.224 1.00 93.69 89 ALA A N 1
ATOM 724 C CA . ALA A 1 89 ? 3.523 -3.624 -3.401 1.00 93.69 89 ALA A CA 1
ATOM 725 C C . ALA A 1 89 ? 4.920 -3.199 -3.888 1.00 93.69 89 ALA A C 1
ATOM 727 O O . ALA A 1 89 ? 5.197 -3.196 -5.090 1.00 93.69 89 ALA A O 1
ATOM 728 N N . HIS A 1 90 ? 5.834 -2.874 -2.967 1.00 93.62 90 HIS A N 1
ATOM 729 C CA . HIS A 1 90 ? 7.217 -2.557 -3.312 1.00 93.62 90 HIS A CA 1
ATOM 730 C C . HIS A 1 90 ? 7.939 -3.744 -3.966 1.00 93.62 90 HIS A C 1
ATOM 732 O O . HIS A 1 90 ? 8.524 -3.583 -5.041 1.00 93.62 90 HIS A O 1
ATOM 738 N N . GLU A 1 91 ? 7.895 -4.926 -3.345 1.00 95.12 91 GLU A N 1
ATOM 739 C CA . GLU A 1 91 ? 8.569 -6.136 -3.832 1.00 95.12 91 GLU A CA 1
ATOM 740 C C . GLU A 1 91 ? 8.055 -6.557 -5.217 1.00 95.12 91 GLU A C 1
ATOM 742 O O . GLU A 1 91 ? 8.854 -6.827 -6.121 1.00 95.12 91 GLU A O 1
ATOM 747 N N . GLU A 1 92 ? 6.738 -6.535 -5.425 1.00 96.81 92 GLU A N 1
ATOM 748 C CA . GLU A 1 92 ? 6.109 -6.886 -6.701 1.00 96.81 92 GLU A CA 1
ATOM 749 C C . GLU A 1 92 ? 6.469 -5.883 -7.805 1.00 96.81 92 GLU A C 1
ATOM 751 O O . GLU A 1 92 ? 6.831 -6.277 -8.921 1.00 96.81 92 GLU A O 1
ATOM 756 N N . CYS A 1 93 ? 6.478 -4.583 -7.499 1.00 95.06 93 CYS A N 1
ATOM 757 C CA . CYS A 1 93 ? 6.887 -3.572 -8.467 1.00 95.06 93 CYS A CA 1
ATOM 758 C C . CYS A 1 93 ? 8.383 -3.632 -8.794 1.00 95.06 93 CYS A C 1
ATOM 760 O O . CYS A 1 93 ? 8.757 -3.441 -9.953 1.00 95.06 93 CYS A O 1
ATOM 762 N N . VAL A 1 94 ? 9.252 -3.939 -7.827 1.00 94.00 94 VAL A N 1
ATOM 763 C CA . VAL A 1 94 ? 10.679 -4.191 -8.085 1.00 94.00 94 VAL A CA 1
ATOM 764 C C . VAL A 1 94 ? 10.858 -5.413 -8.984 1.00 94.00 94 VAL A C 1
ATOM 766 O O . VAL A 1 94 ? 11.594 -5.335 -9.972 1.00 94.00 94 VAL A O 1
ATOM 769 N N . ALA A 1 95 ? 10.157 -6.513 -8.699 1.00 95.62 95 ALA A N 1
ATOM 770 C CA . ALA A 1 95 ? 10.205 -7.724 -9.512 1.00 95.62 95 ALA A CA 1
ATOM 771 C C . ALA A 1 95 ? 9.765 -7.453 -10.960 1.00 95.62 95 ALA A C 1
ATOM 773 O O . ALA A 1 95 ? 10.424 -7.901 -11.902 1.00 95.62 95 ALA A O 1
ATOM 774 N N . LEU A 1 96 ? 8.716 -6.647 -11.156 1.00 95.81 96 LEU A N 1
ATOM 775 C CA . LEU A 1 96 ? 8.262 -6.232 -12.482 1.00 95.81 96 LEU A CA 1
ATOM 776 C C . LEU A 1 96 ? 9.328 -5.424 -13.236 1.00 95.81 96 LEU A C 1
ATOM 778 O O . LEU A 1 96 ? 9.562 -5.671 -14.423 1.00 95.81 96 LEU A O 1
ATOM 782 N N . VAL A 1 97 ? 10.011 -4.488 -12.565 1.00 94.25 97 VAL A N 1
ATOM 783 C CA . VAL A 1 97 ? 11.133 -3.760 -13.182 1.00 94.25 97 VAL A CA 1
ATOM 784 C C . VAL A 1 97 ? 12.245 -4.719 -13.574 1.00 94.25 97 VAL A C 1
ATOM 786 O O . VAL A 1 97 ? 12.740 -4.624 -14.693 1.00 94.25 97 VAL A O 1
ATOM 789 N N . MET A 1 98 ? 12.624 -5.650 -12.698 1.00 93.94 98 MET A N 1
ATOM 790 C CA . MET A 1 98 ? 13.677 -6.623 -12.993 1.00 93.94 98 MET A CA 1
ATOM 791 C C . MET A 1 98 ? 13.320 -7.519 -14.184 1.00 93.94 98 MET A C 1
ATOM 793 O O . MET A 1 98 ? 14.195 -7.853 -14.981 1.00 93.94 98 MET A O 1
ATOM 797 N N . LEU A 1 99 ? 12.045 -7.876 -14.339 1.00 95.19 99 LEU A N 1
ATOM 798 C CA . LEU A 1 99 ? 11.565 -8.712 -15.437 1.00 95.19 99 LEU A CA 1
ATOM 799 C C . LEU A 1 99 ? 11.574 -7.975 -16.783 1.00 95.19 99 LEU A C 1
ATOM 801 O O . LEU A 1 99 ? 11.959 -8.552 -17.798 1.00 95.19 99 LEU A O 1
ATOM 805 N N . ILE A 1 100 ? 11.168 -6.703 -16.802 1.00 94.06 100 ILE A N 1
ATOM 806 C CA . ILE A 1 100 ? 11.054 -5.916 -18.040 1.00 94.06 100 ILE A CA 1
ATOM 807 C C . ILE A 1 100 ? 12.378 -5.229 -18.406 1.00 94.06 100 ILE A C 1
ATOM 809 O O . ILE A 1 100 ? 12.740 -5.143 -19.578 1.00 94.06 100 ILE A O 1
ATOM 813 N N . SER A 1 101 ? 13.100 -4.712 -17.414 1.00 91.31 101 SER A N 1
ATOM 814 C CA . SER A 1 101 ? 14.335 -3.945 -17.582 1.00 91.31 101 SER A CA 1
ATOM 815 C C . SER A 1 101 ? 15.338 -4.256 -16.458 1.00 91.31 101 SER A C 1
ATOM 817 O O . SER A 1 101 ? 15.572 -3.432 -15.572 1.00 91.31 101 SER A O 1
ATOM 819 N N . PRO A 1 102 ? 15.995 -5.431 -16.496 1.00 88.00 102 PRO A N 1
ATOM 820 C CA . PRO A 1 102 ? 16.832 -5.947 -15.403 1.00 88.00 102 PRO A CA 1
ATOM 821 C C . PRO A 1 102 ? 18.038 -5.077 -15.027 1.00 88.00 102 PRO A C 1
ATOM 823 O O . PRO A 1 102 ? 18.652 -5.291 -13.987 1.00 88.00 102 PRO A O 1
ATOM 826 N N . LYS A 1 103 ? 18.413 -4.116 -15.878 1.00 89.00 103 LYS A N 1
ATOM 827 C CA . LYS A 1 103 ? 19.536 -3.193 -15.645 1.00 89.00 103 LYS A CA 1
ATOM 828 C C . LYS A 1 103 ? 19.089 -1.784 -15.243 1.00 89.00 103 LYS A C 1
ATOM 830 O O . LYS A 1 103 ? 19.944 -0.922 -15.051 1.00 89.00 103 LYS A O 1
ATOM 835 N N . ALA A 1 104 ? 17.785 -1.518 -15.176 1.00 85.88 104 ALA A N 1
ATOM 836 C CA . ALA A 1 104 ? 17.273 -0.209 -14.796 1.00 85.88 104 ALA A CA 1
ATOM 837 C C . ALA A 1 104 ? 17.393 0.017 -13.284 1.00 85.88 104 ALA A C 1
ATOM 839 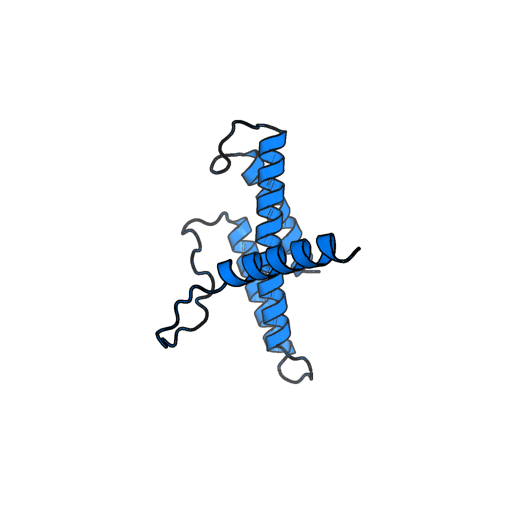O O . ALA A 1 104 ? 17.180 -0.892 -12.485 1.00 85.88 104 ALA A O 1
ATOM 840 N N . SER A 1 105 ? 17.687 1.259 -12.895 1.00 90.50 105 SER A N 1
ATOM 841 C CA . SER A 1 105 ? 17.532 1.690 -11.504 1.00 90.50 105 SER A CA 1
ATOM 842 C C . SER A 1 105 ? 16.049 1.738 -11.137 1.00 90.50 105 SER A C 1
ATOM 844 O O . SER A 1 105 ? 15.238 2.231 -11.923 1.00 90.50 105 SER A O 1
ATOM 846 N N . ILE A 1 106 ? 15.706 1.266 -9.936 1.00 88.19 106 ILE A N 1
ATOM 847 C CA . ILE A 1 106 ? 14.336 1.302 -9.407 1.00 88.19 106 ILE A CA 1
ATOM 848 C C . ILE A 1 106 ? 13.881 2.742 -9.142 1.00 88.19 106 ILE A C 1
ATOM 850 O O . ILE A 1 106 ? 12.769 3.100 -9.518 1.00 88.19 106 ILE A O 1
ATOM 854 N N . GLU A 1 107 ? 14.753 3.576 -8.565 1.00 83.88 107 GLU A N 1
ATOM 855 C CA . GLU A 1 107 ? 14.427 4.923 -8.062 1.00 83.88 107 GLU A CA 1
ATOM 856 C C . GLU A 1 107 ? 13.788 5.828 -9.127 1.00 83.88 107 GLU A C 1
ATOM 858 O O . GLU A 1 107 ? 12.866 6.583 -8.837 1.00 83.88 107 GLU A O 1
ATOM 863 N N . ASN A 1 108 ? 14.231 5.698 -10.381 1.00 82.81 108 ASN A N 1
ATOM 864 C CA . ASN A 1 108 ? 13.744 6.495 -11.510 1.00 82.81 108 ASN A CA 1
ATOM 865 C C . ASN A 1 108 ? 12.990 5.655 -12.553 1.00 82.81 108 ASN A C 1
ATOM 867 O O . ASN A 1 108 ? 12.809 6.090 -13.692 1.00 82.81 108 ASN A O 1
ATOM 871 N N . SER A 1 109 ? 12.580 4.434 -12.201 1.00 89.88 109 SER A N 1
ATOM 872 C CA . SER A 1 109 ? 11.914 3.539 -13.141 1.00 89.88 109 SER A CA 1
ATOM 873 C C . SER A 1 109 ? 10.467 3.985 -13.387 1.00 89.88 109 SER A C 1
ATOM 875 O O . SER A 1 109 ? 9.649 3.954 -12.461 1.00 89.88 109 SER A O 1
ATOM 877 N N . PRO A 1 110 ? 10.084 4.327 -14.635 1.00 91.25 110 PRO A N 1
ATOM 878 C CA . PRO A 1 110 ? 8.685 4.613 -14.953 1.00 91.25 110 PRO A CA 1
ATOM 879 C C . PRO A 1 110 ? 7.795 3.377 -14.758 1.00 91.25 110 PRO A C 1
ATOM 881 O O . PRO A 1 110 ? 6.616 3.513 -14.450 1.00 91.25 110 PRO A O 1
ATOM 884 N N . ILE A 1 111 ? 8.361 2.171 -14.886 1.00 92.75 111 ILE A N 1
ATOM 885 C CA . ILE A 1 111 ? 7.658 0.906 -14.647 1.00 92.75 111 ILE A CA 1
ATOM 886 C C . ILE A 1 111 ? 7.331 0.763 -13.159 1.00 92.75 111 ILE A C 1
ATOM 888 O O . ILE A 1 111 ? 6.187 0.469 -12.825 1.00 92.75 111 ILE A O 1
ATOM 892 N N . TYR A 1 112 ? 8.304 1.030 -12.277 1.00 93.75 112 TYR A N 1
ATOM 893 C CA . TYR A 1 112 ? 8.074 1.013 -10.830 1.00 93.75 112 TYR A CA 1
ATOM 894 C C . TYR A 1 112 ? 6.992 2.019 -10.450 1.00 93.75 112 TYR A C 1
ATOM 896 O O . TYR A 1 112 ? 6.027 1.661 -9.783 1.00 93.75 112 TYR A O 1
ATOM 904 N N . LYS A 1 113 ? 7.121 3.264 -10.929 1.00 91.38 113 LYS A N 1
ATOM 905 C CA . LYS A 1 113 ? 6.165 4.331 -10.631 1.00 91.38 113 LYS A CA 1
ATOM 906 C C . LYS A 1 113 ? 4.745 3.946 -11.047 1.00 91.38 113 LYS A C 1
ATOM 908 O O . LYS A 1 113 ? 3.841 4.008 -10.224 1.00 91.38 113 LYS A O 1
ATOM 913 N N . ASN A 1 114 ? 4.555 3.509 -12.290 1.00 93.25 114 ASN A N 1
ATOM 914 C CA . ASN A 1 114 ? 3.230 3.144 -12.795 1.00 93.25 114 ASN A CA 1
ATOM 915 C C . ASN A 1 114 ? 2.644 1.931 -12.062 1.00 93.25 114 ASN A C 1
ATOM 917 O O . ASN A 1 114 ? 1.448 1.910 -11.783 1.00 93.25 114 ASN A O 1
ATOM 921 N N . CYS A 1 115 ? 3.480 0.939 -11.745 1.00 94.69 115 CYS A N 1
ATOM 922 C CA . CYS A 1 115 ? 3.079 -0.217 -10.952 1.00 94.69 115 CYS A CA 1
ATOM 923 C C . CYS A 1 115 ? 2.602 0.216 -9.564 1.00 94.69 115 CYS A C 1
ATOM 925 O O . CYS A 1 115 ? 1.472 -0.071 -9.179 1.00 94.69 115 CYS A O 1
ATOM 927 N N . TYR A 1 116 ? 3.420 0.991 -8.855 1.00 94.25 116 TYR A N 1
ATOM 928 C CA . TYR A 1 116 ? 3.105 1.441 -7.509 1.00 94.25 116 TYR A CA 1
ATOM 929 C C . TYR A 1 116 ? 1.838 2.308 -7.489 1.00 94.25 116 TYR A C 1
ATOM 931 O O . TYR A 1 116 ? 0.972 2.124 -6.643 1.00 94.25 116 TYR A O 1
ATOM 939 N N . GLU A 1 117 ? 1.662 3.210 -8.460 1.00 93.50 117 GLU A N 1
ATOM 940 C CA . GLU A 1 117 ? 0.428 3.997 -8.594 1.00 93.50 117 GLU A CA 1
ATOM 941 C C . GLU A 1 117 ? -0.821 3.125 -8.821 1.00 93.50 117 GLU A C 1
ATOM 943 O O . GLU A 1 117 ? -1.904 3.494 -8.364 1.00 93.50 117 GLU A O 1
ATOM 948 N N . ALA A 1 118 ? -0.698 1.985 -9.510 1.00 94.19 118 ALA A N 1
ATOM 949 C CA . ALA A 1 118 ? -1.802 1.043 -9.689 1.00 94.19 118 ALA A CA 1
ATOM 950 C C . ALA A 1 118 ? -2.170 0.342 -8.372 1.00 94.19 118 ALA A C 1
ATOM 952 O O . ALA A 1 118 ? -3.352 0.317 -8.027 1.00 94.19 118 ALA A O 1
ATOM 953 N N . TYR A 1 119 ? -1.176 -0.122 -7.605 1.00 94.88 119 TYR A N 1
ATOM 954 C CA . TYR A 1 119 ? -1.401 -0.671 -6.262 1.00 94.88 119 TYR A CA 1
ATOM 955 C C . TYR A 1 119 ? -2.082 0.346 -5.352 1.00 94.88 119 TYR A C 1
ATOM 957 O O . TYR A 1 119 ? -3.070 0.013 -4.708 1.00 94.88 119 TYR A O 1
ATOM 965 N N . VAL A 1 120 ? -1.605 1.595 -5.321 1.00 94.06 120 VAL A N 1
ATOM 966 C CA . VAL A 1 120 ? -2.196 2.641 -4.469 1.00 94.06 120 VAL A CA 1
ATOM 967 C C . VAL A 1 120 ? -3.669 2.869 -4.822 1.00 94.06 120 VAL A C 1
ATOM 969 O O . VAL A 1 120 ? -4.504 2.978 -3.931 1.00 94.06 120 VAL A O 1
ATOM 972 N N . LYS A 1 121 ? -4.017 2.918 -6.116 1.00 93.94 121 LYS A N 1
ATOM 973 C CA . LYS A 1 121 ? -5.419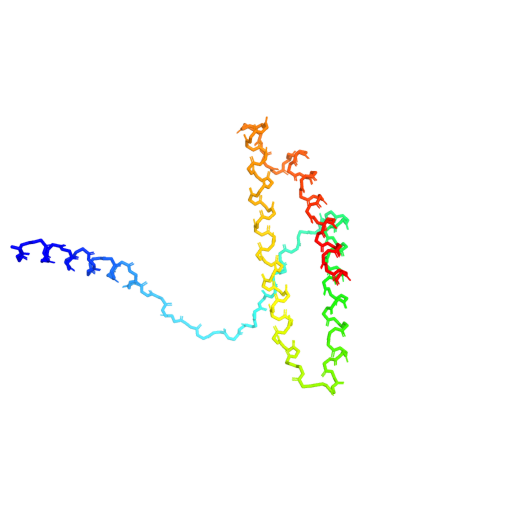 3.063 -6.549 1.00 93.94 121 LYS A CA 1
ATOM 974 C C . LYS A 1 121 ? -6.283 1.892 -6.095 1.00 93.94 121 LYS A C 1
ATOM 976 O O . LYS A 1 121 ? -7.392 2.121 -5.627 1.00 93.94 121 LYS A O 1
ATOM 981 N N . GLN A 1 122 ? -5.777 0.670 -6.238 1.00 94.69 122 GLN A N 1
ATOM 982 C CA . GLN A 1 122 ? -6.481 -0.523 -5.783 1.00 94.69 122 GLN A CA 1
ATOM 983 C C . GLN A 1 122 ? -6.683 -0.494 -4.267 1.00 94.69 122 GLN A C 1
ATOM 985 O O . GLN A 1 122 ? -7.804 -0.653 -3.808 1.00 94.69 122 GLN A O 1
ATOM 990 N N . ARG A 1 123 ? -5.638 -0.170 -3.502 1.00 94.62 123 ARG A N 1
ATOM 991 C CA . ARG A 1 123 ? -5.704 -0.084 -2.043 1.00 94.62 123 ARG A CA 1
ATOM 992 C C . ARG A 1 123 ? -6.721 0.941 -1.555 1.00 94.62 123 ARG A C 1
ATOM 994 O O . ARG A 1 123 ? -7.455 0.665 -0.620 1.00 94.62 123 ARG A O 1
ATOM 1001 N N . ILE A 1 124 ? -6.795 2.103 -2.206 1.00 92.44 124 ILE A N 1
ATOM 1002 C CA . ILE A 1 124 ? -7.822 3.107 -1.900 1.00 92.44 124 ILE A CA 1
ATOM 1003 C C . ILE A 1 124 ? -9.227 2.523 -2.085 1.00 92.44 124 ILE A C 1
ATOM 1005 O O . ILE A 1 124 ? -10.091 2.782 -1.255 1.00 92.44 124 ILE A O 1
ATOM 1009 N N . HIS A 1 125 ? -9.468 1.756 -3.152 1.00 92.88 125 HIS A N 1
ATOM 1010 C CA . HIS A 1 125 ? -10.757 1.087 -3.337 1.00 92.88 125 HIS A CA 1
ATOM 1011 C C . HIS A 1 125 ? -10.998 0.031 -2.250 1.00 92.88 125 HIS A C 1
ATOM 1013 O O . HIS A 1 125 ? -12.048 0.064 -1.625 1.00 92.88 125 HIS A O 1
ATOM 1019 N N . ASP A 1 126 ? -10.003 -0.810 -1.953 1.00 91.94 126 ASP A N 1
ATOM 1020 C CA . ASP A 1 126 ? -10.101 -1.867 -0.936 1.00 91.94 126 ASP A CA 1
ATOM 1021 C C . ASP A 1 126 ? -10.364 -1.330 0.486 1.00 91.94 126 ASP A C 1
ATOM 1023 O O . ASP A 1 126 ? -10.870 -2.060 1.328 1.00 91.94 126 ASP A O 1
ATOM 1027 N N . LEU A 1 127 ? -9.977 -0.085 0.786 1.00 91.06 127 LEU A N 1
ATOM 1028 C CA . LEU A 1 127 ? -10.246 0.569 2.076 1.00 91.06 127 LEU A CA 1
ATOM 1029 C C . LEU A 1 127 ? -11.623 1.235 2.142 1.00 91.06 127 LEU A C 1
ATOM 1031 O O . LEU A 1 127 ? -12.114 1.504 3.238 1.00 91.06 127 LEU A O 1
ATOM 1035 N N . TYR A 1 128 ? -12.198 1.581 0.988 1.00 87.19 128 TYR A N 1
ATOM 1036 C CA . TYR A 1 128 ? -13.552 2.124 0.910 1.00 87.19 128 TYR A CA 1
ATOM 1037 C C . TYR A 1 128 ? -14.620 1.029 0.912 1.00 87.19 128 TYR A C 1
ATOM 1039 O O . TYR A 1 128 ? -15.725 1.291 1.394 1.00 87.19 128 TYR A O 1
ATOM 1047 N N . ASP A 1 129 ? -14.299 -0.138 0.352 1.00 85.38 129 ASP A N 1
ATOM 1048 C CA . ASP A 1 129 ? -15.140 -1.341 0.359 1.00 85.38 129 ASP A CA 1
ATOM 1049 C C . ASP A 1 129 ? -15.242 -1.972 1.764 1.00 85.38 129 ASP A C 1
ATOM 1051 O O . ASP A 1 129 ? -16.366 -2.406 2.124 1.00 85.38 129 ASP A O 1
#

Sequence (129 aa):
MQKNILKMTLLLVFLFLRNAVGLEDKKATTQPESVQNTPKNLPPIQLRLNQVHEELIEMLENMGKGTQYEFPKIKEILEQSEEEWLKVAHEECVALVMLISPKASIENSPIYKNCYEAYVKQRIHDLYD

Secondary structure (DSSP, 8-state):
-HHHHHHHHHHHHHHHHTT--------------------TT--HHHHHHHHHHHHHHHHHHHHHTTSSS-HHHHHHHHHHHHHHHHHHHHHHHHHHHHHH-TTS-STT-HHHHHHHHHHHHHHHHHHH-

pLDDT: mean 73.79, std 20.66, range [30.84, 96.81]

Foldseek 3Di:
DVVVVVVVVVVVVVVVVVVPDDDDDDDDDDDPPDPPPPPPDDDPLVVVLVVLLVVLLVVLVVVPVPDPDPSVVVNVVSSVVVVVLVVVLQVVQVVQCCVVPVPDDLVPDPSSVVSSSVSSVVSSVVSVD

Organism: Helicobacter pylori (NCBI:txid210)

Radius of gyration: 22.46 Å; chains: 1; bounding box: 47×61×48 Å